Protein AF-A0A2P0QLE3-F1 (afdb_monomer_lite)

Secondary structure (DSSP, 8-state):
-HHHHHHHHHHHHHHTT-GGG-SPPEE-GGGGGGSHHHHS--TTHHHHHHHHHHHHHHHHHHHTT-SEE----HHHHHHHHHHHHHHHS-PPPP---

Structure (mmCIF, N/CA/C/O backbone):
data_AF-A0A2P0QLE3-F1
#
_entry.id   AF-A0A2P0QLE3-F1
#
loop_
_atom_site.group_PDB
_atom_site.id
_atom_site.type_symbol
_atom_site.label_atom_id
_atom_site.label_alt_id
_atom_site.label_comp_id
_atom_site.label_asym_id
_atom_site.label_entity_id
_atom_site.label_seq_id
_atom_site.pdbx_PDB_ins_code
_atom_site.Cartn_x
_atom_site.Cartn_y
_atom_site.Cartn_z
_atom_site.occupancy
_atom_site.B_iso_or_equiv
_atom_site.auth_seq_id
_atom_site.auth_comp_id
_atom_site.auth_asym_id
_atom_site.auth_atom_id
_atom_site.pdbx_PDB_model_num
ATOM 1 N N . GLU A 1 1 ? 6.753 6.714 3.457 1.00 94.88 1 GLU A N 1
ATOM 2 C CA . GLU A 1 1 ? 7.713 7.500 2.642 1.00 94.88 1 GLU A CA 1
ATOM 3 C C . GLU A 1 1 ? 8.903 6.677 2.156 1.00 94.88 1 GLU A C 1
ATOM 5 O O . GLU A 1 1 ? 9.070 6.587 0.948 1.00 94.88 1 GLU A O 1
ATOM 10 N N . TYR A 1 2 ? 9.678 6.006 3.021 1.00 97.81 2 TYR A N 1
ATOM 11 C CA . TYR A 1 2 ? 10.826 5.205 2.558 1.00 97.81 2 TYR A CA 1
ATOM 12 C C . TYR A 1 2 ? 10.427 4.141 1.523 1.00 97.81 2 TYR A C 1
ATOM 14 O O . TYR A 1 2 ? 10.969 4.109 0.416 1.00 97.81 2 TYR A O 1
ATOM 22 N N . SER A 1 3 ? 9.429 3.315 1.859 1.00 96.50 3 SER A N 1
ATOM 23 C CA . SER A 1 3 ? 8.915 2.278 0.959 1.00 96.50 3 SER A CA 1
ATOM 24 C C . SER A 1 3 ? 8.346 2.876 -0.325 1.00 96.50 3 SER A C 1
ATOM 26 O O . SER A 1 3 ? 8.591 2.345 -1.399 1.00 96.50 3 SER A O 1
ATOM 28 N N . TYR A 1 4 ? 7.669 4.024 -0.232 1.00 97.75 4 TYR A N 1
ATOM 29 C CA . TYR A 1 4 ? 7.134 4.745 -1.390 1.00 97.75 4 TYR A CA 1
ATOM 30 C C . TYR A 1 4 ? 8.256 5.097 -2.382 1.00 97.75 4 TYR A C 1
ATOM 32 O O . TYR A 1 4 ? 8.228 4.669 -3.532 1.00 97.75 4 TYR A O 1
ATOM 40 N N . SER A 1 5 ? 9.315 5.770 -1.922 1.00 98.25 5 SER A N 1
ATOM 41 C CA . SER A 1 5 ? 10.444 6.127 -2.790 1.00 98.25 5 SER A CA 1
ATOM 42 C C . SER A 1 5 ? 11.255 4.913 -3.257 1.00 98.25 5 SER A C 1
ATOM 44 O O . SER A 1 5 ? 11.968 4.999 -4.256 1.00 98.25 5 SER A O 1
ATOM 46 N N . ALA A 1 6 ? 11.232 3.791 -2.531 1.00 98.06 6 ALA A N 1
ATOM 47 C CA . ALA A 1 6 ? 11.849 2.542 -2.981 1.00 98.06 6 ALA A CA 1
ATOM 48 C C . ALA A 1 6 ? 11.083 1.922 -4.157 1.00 98.06 6 ALA A C 1
ATOM 50 O O . ALA A 1 6 ? 11.709 1.583 -5.160 1.00 98.06 6 ALA A O 1
ATOM 51 N N . LEU A 1 7 ? 9.752 1.854 -4.065 1.00 98.38 7 LEU A N 1
ATOM 52 C CA . LEU A 1 7 ? 8.883 1.372 -5.141 1.00 98.38 7 LEU A CA 1
ATOM 53 C C . LEU A 1 7 ? 9.063 2.212 -6.415 1.00 98.38 7 LEU A C 1
ATOM 55 O O . LEU A 1 7 ? 9.285 1.652 -7.486 1.00 98.38 7 LEU A O 1
ATOM 59 N N . GLU A 1 8 ? 9.091 3.546 -6.297 1.00 98.44 8 GLU A N 1
ATOM 60 C CA . GLU A 1 8 ? 9.308 4.428 -7.453 1.00 98.44 8 GLU A CA 1
ATOM 61 C C . GLU A 1 8 ? 10.652 4.159 -8.139 1.00 98.44 8 GLU A C 1
ATOM 63 O O . GLU A 1 8 ? 10.719 4.063 -9.364 1.00 98.44 8 GLU A O 1
ATOM 68 N N . ARG A 1 9 ? 11.735 3.992 -7.368 1.00 98.44 9 ARG A N 1
ATOM 69 C CA . ARG A 1 9 ? 13.063 3.684 -7.923 1.00 98.44 9 ARG A CA 1
ATOM 70 C C . ARG A 1 9 ? 13.082 2.341 -8.643 1.00 98.44 9 ARG A C 1
ATOM 72 O O . ARG A 1 9 ? 13.600 2.281 -9.754 1.00 98.44 9 ARG A O 1
ATOM 79 N N . ILE A 1 10 ? 12.497 1.302 -8.045 1.00 98.50 10 ILE A N 1
ATOM 80 C CA . ILE A 1 10 ? 12.365 -0.019 -8.678 1.00 98.50 10 ILE A CA 1
ATOM 81 C C . ILE A 1 10 ? 11.596 0.123 -9.994 1.00 98.50 10 ILE A C 1
ATOM 83 O O . ILE A 1 10 ? 12.082 -0.305 -11.042 1.00 98.50 10 ILE A O 1
ATOM 87 N N . ARG A 1 11 ? 10.449 0.815 -9.971 1.00 97.94 11 ARG A N 1
ATOM 88 C CA . ARG A 1 11 ? 9.621 1.029 -11.160 1.00 97.94 11 ARG A CA 1
ATOM 89 C C . ARG A 1 11 ? 10.360 1.797 -12.254 1.00 97.94 11 ARG A C 1
ATOM 91 O O . ARG A 1 11 ? 10.285 1.412 -13.418 1.00 97.94 11 ARG A O 1
ATOM 98 N N . PHE A 1 12 ? 11.079 2.863 -11.910 1.00 97.88 12 PHE A N 1
ATOM 99 C CA . PHE A 1 12 ? 11.846 3.640 -12.882 1.00 97.88 12 PHE A CA 1
ATOM 100 C C . PHE A 1 12 ? 13.013 2.854 -13.478 1.00 97.88 12 PHE A C 1
ATOM 102 O O . PHE A 1 12 ? 13.242 2.962 -14.682 1.00 97.88 12 PHE A O 1
ATOM 109 N N . SER A 1 13 ? 13.743 2.072 -12.680 1.00 98.31 13 SER A N 1
ATOM 110 C CA . SER A 1 13 ? 14.819 1.217 -13.192 1.00 98.31 13 SER A CA 1
ATOM 111 C C . SER A 1 13 ? 14.278 0.150 -14.143 1.00 98.31 13 SER A C 1
ATOM 113 O O . SER A 1 13 ? 14.800 0.006 -15.248 1.00 98.31 13 SER A O 1
ATOM 115 N N . ALA A 1 14 ? 13.170 -0.505 -13.781 1.00 98.31 14 ALA A N 1
ATOM 116 C CA . ALA A 1 14 ? 12.495 -1.467 -14.649 1.00 98.31 14 ALA A CA 1
ATOM 117 C C . ALA A 1 14 ? 12.089 -0.845 -15.997 1.00 98.31 14 ALA A C 1
ATOM 119 O O . ALA A 1 14 ? 12.365 -1.403 -17.057 1.00 98.31 14 ALA A O 1
ATOM 120 N N . LEU A 1 15 ? 11.500 0.358 -15.981 1.00 97.56 15 LEU A N 1
ATOM 121 C CA . LEU A 1 15 ? 11.121 1.084 -17.202 1.00 97.56 15 LEU A CA 1
ATOM 122 C C . LEU A 1 15 ? 12.323 1.513 -18.060 1.00 97.56 15 LEU A C 1
ATOM 124 O O . LEU A 1 15 ? 12.167 1.719 -19.262 1.00 97.56 15 LEU A O 1
ATOM 128 N N . LYS A 1 16 ? 13.515 1.641 -17.467 1.00 98.12 16 LYS A N 1
ATOM 129 C CA . LYS A 1 16 ? 14.773 1.905 -18.183 1.00 98.12 16 LYS A CA 1
ATOM 130 C C . LYS A 1 16 ? 15.428 0.638 -18.749 1.00 98.12 16 LYS A C 1
ATOM 132 O O . LYS A 1 16 ? 16.456 0.755 -19.408 1.00 98.12 16 LYS A O 1
ATOM 137 N N . GLY A 1 17 ? 14.835 -0.537 -18.530 1.00 97.81 17 GLY A N 1
ATOM 138 C CA . GLY A 1 17 ? 15.295 -1.811 -19.086 1.00 97.81 17 GLY A CA 1
ATOM 139 C C . GLY A 1 17 ? 16.047 -2.713 -18.108 1.00 97.81 17 GLY A C 1
ATOM 140 O O . GLY A 1 17 ? 16.604 -3.717 -18.543 1.00 97.81 17 GLY A O 1
ATOM 141 N N . ASP A 1 18 ? 16.070 -2.390 -16.812 1.00 98.25 18 ASP A N 1
ATOM 142 C CA . ASP A 1 18 ? 16.618 -3.289 -15.792 1.00 98.25 18 ASP A CA 1
ATOM 143 C C . ASP A 1 18 ? 15.668 -4.481 -15.569 1.00 98.25 18 ASP A C 1
ATOM 145 O O . ASP A 1 18 ? 14.624 -4.357 -14.921 1.00 98.25 18 ASP A O 1
ATOM 149 N N . ALA A 1 19 ? 16.008 -5.630 -16.158 1.00 97.12 19 ALA A N 1
ATOM 150 C CA . ALA A 1 19 ? 15.163 -6.822 -16.153 1.00 97.12 19 ALA A CA 1
ATOM 151 C C . ALA A 1 19 ? 15.032 -7.468 -14.764 1.00 97.12 19 ALA A C 1
ATOM 153 O O . ALA A 1 19 ? 13.981 -8.036 -14.464 1.00 97.12 19 ALA A O 1
ATOM 154 N N . ASP A 1 20 ? 16.042 -7.333 -13.899 1.00 97.94 20 ASP A N 1
ATOM 155 C CA . ASP A 1 20 ? 16.026 -7.917 -12.552 1.00 97.94 20 ASP A CA 1
ATOM 156 C C . ASP A 1 20 ? 15.007 -7.209 -11.646 1.00 97.94 20 ASP A C 1
ATOM 158 O O . ASP A 1 20 ? 14.453 -7.800 -10.718 1.00 97.94 20 ASP A O 1
ATOM 162 N N . LEU A 1 21 ? 14.708 -5.943 -11.950 1.00 98.00 21 LEU A N 1
ATOM 163 C CA . LEU A 1 21 ? 13.721 -5.127 -11.245 1.00 98.00 21 LEU A CA 1
ATOM 164 C C . LEU A 1 21 ? 12.346 -5.097 -11.930 1.00 98.00 21 LEU A C 1
ATOM 166 O O . LEU A 1 21 ? 11.424 -4.470 -11.413 1.00 98.00 21 LEU A O 1
ATOM 170 N N . ALA A 1 22 ? 12.168 -5.793 -13.058 1.00 96.81 22 ALA A N 1
ATOM 171 C CA . ALA A 1 22 ? 10.927 -5.790 -13.841 1.00 96.81 22 ALA A CA 1
ATOM 172 C C . ALA A 1 22 ? 9.823 -6.717 -13.295 1.00 96.81 22 ALA A C 1
ATOM 174 O O . ALA A 1 22 ? 8.821 -6.969 -13.970 1.00 96.81 22 ALA A O 1
ATOM 175 N N . MET A 1 23 ? 9.982 -7.227 -12.072 1.00 97.81 23 MET A N 1
ATOM 176 C CA . MET A 1 23 ? 8.965 -8.037 -11.408 1.00 97.81 23 MET A CA 1
ATOM 177 C C . MET A 1 23 ? 7.833 -7.169 -10.828 1.00 97.81 23 MET A C 1
ATOM 179 O O . MET A 1 23 ? 8.080 -6.052 -10.365 1.00 97.81 23 MET A O 1
ATOM 183 N N . PRO A 1 24 ? 6.587 -7.679 -10.782 1.00 97.31 24 PRO A N 1
ATOM 184 C CA . PRO A 1 24 ? 5.496 -7.012 -10.081 1.00 97.31 24 PRO A CA 1
ATOM 185 C C . PRO A 1 24 ? 5.815 -6.793 -8.597 1.00 97.31 24 PRO A C 1
ATOM 187 O O . PRO A 1 24 ? 6.288 -7.700 -7.913 1.00 97.31 24 PRO A O 1
ATOM 190 N N . MET A 1 25 ? 5.503 -5.604 -8.082 1.00 98.06 25 MET A N 1
ATOM 191 C CA . MET A 1 25 ? 5.697 -5.273 -6.669 1.00 98.06 25 MET A CA 1
ATOM 192 C C . MET A 1 25 ? 4.421 -5.548 -5.868 1.00 98.06 25 MET A C 1
ATOM 194 O O . MET A 1 25 ? 3.333 -5.115 -6.250 1.00 98.06 25 MET A O 1
ATOM 198 N N . ILE A 1 26 ? 4.563 -6.239 -4.738 1.00 98.06 26 ILE A N 1
ATOM 199 C CA . ILE A 1 26 ? 3.493 -6.480 -3.764 1.00 98.06 26 ILE A CA 1
ATOM 200 C C . ILE A 1 26 ? 3.685 -5.582 -2.541 1.00 98.06 26 ILE A C 1
ATOM 202 O O . ILE A 1 26 ? 4.807 -5.370 -2.086 1.00 98.06 26 ILE A O 1
ATOM 206 N N . CYS A 1 27 ? 2.593 -5.052 -1.998 1.00 97.75 27 CYS A N 1
ATOM 207 C CA . CYS A 1 27 ? 2.585 -4.263 -0.770 1.00 97.75 27 CYS A CA 1
ATOM 208 C C . CYS A 1 27 ? 1.508 -4.769 0.189 1.00 97.75 27 CYS A C 1
ATOM 210 O O . CYS A 1 27 ? 0.416 -5.149 -0.237 1.00 97.75 27 CYS A O 1
ATOM 212 N N . ALA A 1 28 ? 1.790 -4.708 1.493 1.00 97.12 28 ALA A N 1
ATOM 213 C CA . ALA A 1 28 ? 0.864 -5.098 2.554 1.00 97.12 28 ALA A CA 1
ATOM 214 C C . ALA A 1 28 ? 0.434 -3.900 3.428 1.00 97.12 28 ALA A C 1
ATOM 216 O O . ALA A 1 28 ? 0.870 -3.782 4.571 1.00 97.12 28 ALA A O 1
ATOM 217 N N . PRO A 1 29 ? -0.448 -3.008 2.933 1.00 97.25 29 PRO A N 1
ATOM 218 C CA . PRO A 1 29 ? -1.020 -1.927 3.739 1.00 97.25 29 PRO A CA 1
ATOM 219 C C . PRO A 1 29 ? -1.711 -2.381 5.020 1.00 97.25 29 PRO A C 1
ATOM 221 O O . PRO A 1 29 ? -1.818 -1.584 5.939 1.00 97.25 29 PRO A O 1
ATOM 224 N N . ALA A 1 30 ? -2.123 -3.648 5.113 1.00 96.69 30 ALA A N 1
ATOM 225 C CA . ALA A 1 30 ? -2.664 -4.239 6.333 1.00 96.69 30 ALA A CA 1
ATOM 226 C C . ALA A 1 30 ? -1.775 -4.047 7.581 1.00 96.69 30 ALA A C 1
ATOM 228 O O . ALA A 1 30 ? -2.291 -4.067 8.700 1.00 96.69 30 ALA A O 1
ATOM 229 N N . ASP A 1 31 ? -0.466 -3.828 7.418 1.00 96.38 31 ASP A N 1
ATOM 230 C CA . ASP A 1 31 ? 0.442 -3.515 8.528 1.00 96.38 31 ASP A CA 1
ATOM 231 C C . ASP A 1 31 ? 0.084 -2.186 9.217 1.00 96.38 31 ASP A C 1
ATOM 233 O O . ASP A 1 31 ? 0.334 -2.022 10.415 1.00 96.38 31 ASP A O 1
ATOM 237 N N . SER A 1 32 ? -0.598 -1.271 8.514 1.00 96.94 32 SER A N 1
ATOM 238 C CA . SER A 1 32 ? -1.121 -0.027 9.088 1.00 96.94 32 SER A CA 1
ATOM 239 C C . SER A 1 32 ? -2.131 -0.273 10.208 1.00 96.94 32 SER A C 1
ATOM 241 O O . SER A 1 32 ? -2.368 0.615 11.014 1.00 96.94 32 SER A O 1
ATOM 243 N N . LEU A 1 33 ? -2.719 -1.469 10.308 1.00 96.44 33 LEU A N 1
ATOM 244 C CA . LEU A 1 33 ? -3.665 -1.813 11.373 1.00 96.44 33 LEU A CA 1
ATOM 245 C C . LEU A 1 33 ? -2.984 -2.068 12.728 1.00 96.44 33 LEU A C 1
ATOM 247 O O . LEU A 1 33 ? -3.657 -2.215 13.746 1.00 96.44 33 LEU A O 1
ATOM 251 N N . THR A 1 34 ? -1.651 -2.135 12.753 1.00 96.50 34 THR A N 1
ATOM 252 C CA . THR A 1 34 ? -0.864 -2.408 13.966 1.00 96.50 34 THR A CA 1
ATOM 253 C C . THR A 1 34 ? -0.380 -1.146 14.682 1.00 96.50 34 THR A C 1
ATOM 255 O O . THR A 1 34 ? 0.116 -1.232 15.809 1.00 96.50 34 THR A O 1
ATOM 258 N N . ILE A 1 35 ? -0.538 0.025 14.058 1.00 97.25 35 ILE A N 1
ATOM 259 C CA . ILE A 1 35 ? -0.049 1.300 14.588 1.00 97.25 35 ILE A CA 1
ATOM 260 C C . ILE A 1 35 ? -0.929 1.815 15.731 1.00 97.25 35 ILE A C 1
ATOM 262 O O . ILE A 1 35 ? -2.075 1.392 15.914 1.00 97.25 35 ILE A O 1
ATOM 266 N N . LYS A 1 36 ? -0.389 2.762 16.499 1.00 97.69 36 LYS A N 1
ATOM 267 C CA . LYS A 1 36 ? -1.041 3.323 17.686 1.00 97.69 36 LYS A CA 1
ATOM 268 C C . LYS A 1 36 ? -2.383 3.975 17.348 1.00 97.69 36 LYS A C 1
ATOM 270 O O . LYS A 1 36 ? -3.366 3.727 18.033 1.00 97.69 36 LYS A O 1
ATOM 275 N N . GLU A 1 37 ? -2.429 4.754 16.276 1.00 96.19 37 GLU A N 1
ATOM 276 C CA . GLU A 1 37 ? -3.594 5.510 15.817 1.00 96.19 37 GLU A CA 1
ATOM 277 C C . GLU A 1 37 ? -4.794 4.607 15.533 1.00 96.19 37 GLU A C 1
ATOM 279 O O . GLU A 1 37 ? -5.921 4.985 15.832 1.00 96.19 37 GLU A O 1
ATOM 284 N N . VAL A 1 38 ? -4.559 3.404 14.999 1.00 96.88 38 VAL A N 1
ATOM 285 C CA . VAL A 1 38 ? -5.617 2.417 14.751 1.00 96.88 38 VAL A CA 1
ATOM 286 C C . VAL A 1 38 ? -5.948 1.637 16.022 1.00 96.88 38 VAL A C 1
ATOM 288 O O . VAL A 1 38 ? -7.119 1.454 16.342 1.00 96.88 38 VAL A O 1
ATOM 291 N N . ARG A 1 39 ? -4.934 1.193 16.776 1.00 95.38 39 ARG A N 1
ATOM 292 C CA . ARG A 1 39 ? -5.127 0.353 17.971 1.00 95.38 39 ARG A CA 1
ATOM 293 C C . ARG A 1 39 ? -5.785 1.079 19.140 1.00 95.38 39 ARG A C 1
ATOM 295 O O . ARG A 1 39 ? -6.475 0.441 19.929 1.00 95.38 39 ARG A O 1
ATOM 302 N N . GLU A 1 40 ? -5.526 2.373 19.287 1.00 96.62 40 GLU A N 1
ATOM 303 C CA . GLU A 1 40 ? -6.059 3.185 20.382 1.00 96.62 40 GLU A CA 1
ATOM 304 C C . GLU A 1 40 ? -7.337 3.936 20.002 1.00 96.62 40 GLU A C 1
ATOM 306 O O . GLU A 1 40 ? -7.949 4.542 20.880 1.00 96.62 40 GLU A O 1
ATOM 311 N N . ALA A 1 41 ? -7.780 3.881 18.742 1.00 96.50 41 ALA A N 1
ATOM 312 C CA . ALA A 1 41 ? -9.036 4.499 18.340 1.00 96.50 41 ALA A CA 1
ATOM 313 C C . ALA A 1 41 ? -10.220 3.881 19.105 1.00 96.50 41 ALA A C 1
ATOM 315 O O . ALA A 1 41 ? -10.315 2.664 19.260 1.00 96.50 41 ALA A O 1
ATOM 316 N N . GLN A 1 42 ? -11.124 4.731 19.598 1.00 93.69 42 GLN A N 1
ATOM 317 C CA . GLN A 1 42 ? -12.264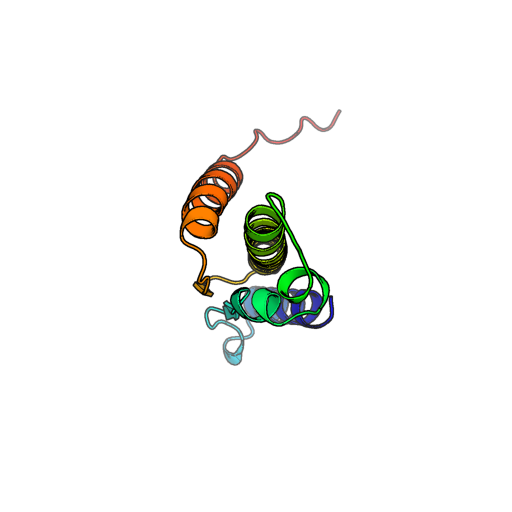 4.334 20.426 1.00 93.69 42 GLN A CA 1
ATOM 318 C C . GLN A 1 42 ? -13.578 4.849 19.849 1.00 93.69 42 GLN A C 1
ATOM 320 O O . GLN A 1 42 ? -13.617 5.838 19.118 1.00 93.69 42 GLN A O 1
ATOM 325 N N . GLY A 1 43 ? -14.671 4.206 20.256 1.00 93.50 43 GLY A N 1
ATOM 326 C CA . GLY A 1 43 ? -16.017 4.605 19.867 1.00 93.50 43 GLY A CA 1
ATOM 327 C C . GLY A 1 43 ? -16.293 4.374 18.384 1.00 93.50 43 GLY A C 1
ATOM 328 O O . GLY A 1 43 ? -15.693 3.512 17.741 1.00 93.50 43 GLY A O 1
ATOM 329 N N . GLU A 1 44 ? -17.227 5.149 17.842 1.00 89.69 44 GLU A N 1
ATOM 330 C CA . GLU A 1 44 ? -17.755 4.952 16.487 1.00 89.69 44 GLU A CA 1
ATOM 331 C C . GLU A 1 44 ? -16.702 5.168 15.386 1.00 89.69 44 GLU A C 1
ATOM 333 O O . GLU A 1 44 ? -16.807 4.581 14.312 1.00 89.69 44 GLU A O 1
ATOM 338 N N . SER A 1 45 ? -15.645 5.942 15.659 1.00 91.12 45 SER A N 1
ATOM 339 C CA . SER A 1 45 ? -14.597 6.252 14.680 1.00 91.12 45 SER A CA 1
ATOM 340 C C . SER A 1 45 ? -13.506 5.185 14.565 1.00 91.12 45 SER A C 1
ATOM 342 O O . SER A 1 45 ? -12.713 5.244 13.626 1.00 91.12 45 SER A O 1
ATOM 344 N N . ALA A 1 46 ? -13.451 4.199 15.469 1.00 94.44 46 ALA A N 1
ATOM 345 C CA . ALA A 1 46 ? -12.384 3.194 15.473 1.00 94.44 46 ALA A CA 1
ATOM 346 C C . ALA A 1 46 ? -12.320 2.406 14.158 1.00 94.44 46 ALA A C 1
ATOM 348 O O . ALA A 1 46 ? -11.247 2.194 13.588 1.00 94.44 46 ALA A O 1
ATOM 349 N N . ASN A 1 47 ? -13.491 2.040 13.638 1.00 94.38 47 ASN A N 1
ATOM 350 C CA . ASN A 1 47 ? -13.594 1.316 12.382 1.00 94.38 47 ASN A CA 1
ATOM 351 C C . ASN A 1 47 ? -13.191 2.186 11.182 1.00 94.38 47 ASN A C 1
ATOM 353 O O . ASN A 1 47 ? -12.463 1.740 10.297 1.00 94.38 47 ASN A O 1
ATOM 357 N N . ASP A 1 48 ? -13.623 3.449 11.170 1.00 95.94 48 ASP A N 1
ATOM 358 C CA . ASP A 1 48 ? -13.265 4.395 10.111 1.00 95.94 48 ASP A CA 1
ATOM 359 C C . ASP A 1 48 ? -11.762 4.692 10.104 1.00 95.94 48 ASP A C 1
ATOM 361 O O . ASP A 1 48 ? -11.166 4.766 9.032 1.00 95.94 48 ASP A O 1
ATOM 365 N N . MET A 1 49 ? -11.129 4.784 11.278 1.00 97.25 49 MET A N 1
ATOM 366 C CA . MET A 1 49 ? -9.685 4.990 11.409 1.00 97.25 49 MET A CA 1
ATOM 367 C C . MET A 1 49 ? -8.893 3.826 10.803 1.00 97.25 49 MET A C 1
ATOM 369 O O . MET A 1 49 ? -7.969 4.049 10.021 1.00 97.25 49 MET A O 1
ATOM 373 N N . ALA A 1 50 ? -9.285 2.583 11.108 1.00 96.94 50 ALA A N 1
ATOM 374 C CA . ALA A 1 50 ? -8.678 1.385 10.529 1.00 96.94 50 ALA A CA 1
ATOM 375 C C . ALA A 1 50 ? -8.777 1.377 8.994 1.00 96.94 50 ALA A C 1
ATOM 377 O O . ALA A 1 50 ? -7.775 1.173 8.305 1.00 96.94 50 ALA A O 1
ATOM 378 N N . VAL A 1 51 ? -9.974 1.654 8.462 1.00 97.69 51 VAL A N 1
ATOM 379 C CA . VAL A 1 51 ? -10.223 1.710 7.013 1.00 97.69 51 VAL A CA 1
ATOM 380 C C . VAL A 1 51 ? -9.398 2.811 6.357 1.00 97.69 51 VAL A C 1
ATOM 382 O O . VAL A 1 51 ? -8.755 2.570 5.340 1.00 97.69 51 VAL A O 1
ATOM 385 N N . GLN A 1 52 ? -9.385 4.016 6.925 1.00 97.56 52 GLN A N 1
ATOM 386 C CA . GLN A 1 52 ? -8.658 5.154 6.363 1.00 97.56 52 GLN A CA 1
ATOM 387 C C . GLN A 1 52 ? -7.156 4.886 6.286 1.00 97.56 52 GLN A C 1
ATOM 389 O O . GLN A 1 52 ? -6.557 5.085 5.229 1.00 97.56 52 GLN A O 1
ATOM 394 N N . TRP A 1 53 ? -6.550 4.384 7.363 1.00 98.25 53 TRP A N 1
ATOM 395 C CA . TRP A 1 53 ? -5.121 4.070 7.383 1.00 98.25 53 TRP A CA 1
ATOM 396 C C . TRP A 1 53 ? -4.730 3.030 6.339 1.00 98.25 53 TRP A C 1
ATOM 398 O O . TRP A 1 53 ? -3.733 3.203 5.630 1.00 98.25 53 TRP A O 1
ATOM 408 N N . GLU A 1 54 ? -5.537 1.983 6.203 1.00 98.00 54 GLU A N 1
ATOM 409 C CA . GLU A 1 54 ? -5.291 0.939 5.217 1.00 98.00 54 GLU A CA 1
ATOM 410 C C . GLU A 1 54 ? -5.492 1.460 3.783 1.00 98.00 54 GLU A C 1
ATOM 412 O O . GLU A 1 54 ? -4.669 1.195 2.903 1.00 98.00 54 GLU A O 1
ATOM 417 N N . VAL A 1 55 ? -6.534 2.266 3.540 1.00 98.25 55 VAL A N 1
ATOM 418 C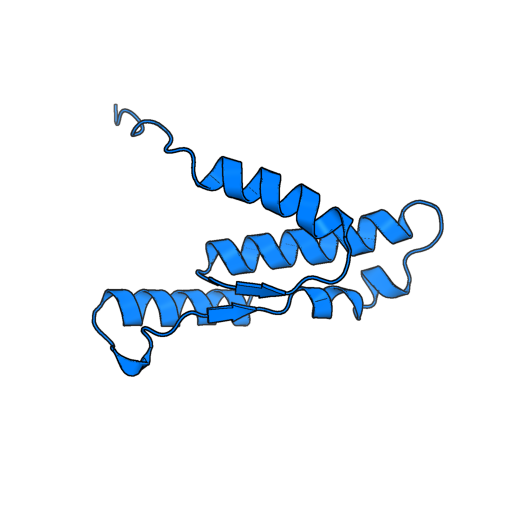 CA . VAL A 1 55 ? -6.838 2.857 2.226 1.00 98.25 55 VAL A CA 1
ATOM 419 C C . VAL A 1 55 ? -5.768 3.856 1.790 1.00 98.25 55 VAL A C 1
ATOM 421 O O . VAL A 1 55 ? -5.275 3.755 0.668 1.00 98.25 55 VAL A O 1
ATOM 424 N N . TYR A 1 56 ? -5.364 4.802 2.640 1.00 97.69 56 TYR A N 1
ATOM 425 C CA . TYR A 1 56 ? -4.368 5.809 2.257 1.00 97.69 56 TYR A CA 1
ATOM 426 C C . TYR A 1 56 ? -3.002 5.182 1.981 1.00 97.69 56 TYR A C 1
ATOM 428 O O . TYR A 1 56 ? -2.357 5.518 0.986 1.00 97.69 56 TYR A O 1
ATOM 436 N N . THR A 1 57 ? -2.600 4.210 2.801 1.00 98.06 57 THR A N 1
ATOM 437 C CA . THR A 1 57 ? -1.365 3.447 2.580 1.00 98.06 57 THR A CA 1
ATOM 438 C C . THR A 1 57 ? -1.429 2.665 1.265 1.00 98.06 57 THR A C 1
ATOM 440 O O . THR A 1 57 ? -0.461 2.648 0.503 1.00 98.06 57 THR A O 1
ATOM 443 N N . SER A 1 58 ? -2.587 2.078 0.948 1.00 98.12 58 SER A N 1
ATOM 444 C CA . SER A 1 58 ? -2.827 1.381 -0.322 1.00 98.12 58 SER A CA 1
ATOM 445 C C . SER A 1 58 ? -2.741 2.311 -1.531 1.00 98.12 58 SER A C 1
ATOM 447 O O . SER A 1 58 ? -2.082 1.980 -2.513 1.00 98.12 58 SER A O 1
ATOM 449 N N . ILE A 1 59 ? -3.366 3.490 -1.473 1.00 97.50 59 ILE A N 1
ATOM 450 C CA . ILE A 1 59 ? -3.320 4.469 -2.568 1.00 97.50 59 ILE A CA 1
ATOM 451 C C . ILE A 1 59 ? -1.882 4.941 -2.795 1.00 97.50 59 ILE A C 1
ATOM 453 O O . ILE A 1 59 ? -1.426 4.969 -3.936 1.00 97.50 59 ILE A O 1
ATOM 457 N N . ALA A 1 60 ? -1.144 5.247 -1.725 1.00 97.44 60 ALA A N 1
ATOM 458 C CA . ALA A 1 60 ? 0.258 5.636 -1.826 1.00 97.44 60 ALA A CA 1
ATOM 459 C C . ALA A 1 60 ? 1.110 4.531 -2.475 1.00 97.44 60 ALA A C 1
ATOM 461 O O . ALA A 1 60 ? 1.888 4.810 -3.384 1.00 97.44 60 ALA A O 1
ATOM 462 N N . ALA A 1 61 ? 0.932 3.271 -2.065 1.00 97.62 61 ALA A N 1
ATOM 463 C CA . ALA A 1 61 ? 1.631 2.139 -2.672 1.00 97.62 61 ALA A CA 1
ATOM 464 C C . ALA A 1 61 ? 1.285 1.971 -4.163 1.00 97.62 61 ALA A C 1
ATOM 466 O O . ALA A 1 61 ? 2.186 1.774 -4.977 1.00 97.62 61 ALA A O 1
ATOM 467 N N . ALA A 1 62 ? 0.005 2.094 -4.533 1.00 96.69 62 ALA A N 1
ATOM 468 C CA . ALA A 1 62 ? -0.449 1.995 -5.921 1.00 96.69 62 ALA A CA 1
ATOM 469 C C . ALA A 1 62 ? 0.190 3.071 -6.810 1.00 96.69 62 ALA A C 1
ATOM 471 O O . ALA A 1 62 ? 0.713 2.763 -7.878 1.00 96.69 62 ALA A O 1
ATOM 472 N N . VAL A 1 63 ? 0.193 4.328 -6.351 1.00 96.12 63 VAL A N 1
ATOM 473 C CA . VAL A 1 63 ? 0.802 5.453 -7.081 1.00 96.12 63 VAL A CA 1
ATOM 474 C C . VAL A 1 63 ? 2.313 5.261 -7.237 1.00 96.12 63 VAL A C 1
ATOM 476 O O . VAL A 1 63 ? 2.853 5.549 -8.302 1.00 96.12 63 VAL A O 1
ATOM 479 N N . ALA A 1 64 ? 2.982 4.693 -6.230 1.00 97.31 64 ALA A N 1
ATOM 480 C CA . ALA A 1 64 ? 4.408 4.368 -6.294 1.00 97.31 64 ALA A CA 1
ATOM 481 C C . ALA A 1 64 ? 4.743 3.167 -7.205 1.00 97.31 64 ALA A C 1
ATOM 483 O O . ALA A 1 64 ? 5.917 2.874 -7.436 1.00 97.31 64 ALA A O 1
ATOM 484 N N . GLY A 1 65 ? 3.732 2.465 -7.729 1.00 96.38 65 GLY A N 1
ATOM 485 C CA . GLY A 1 65 ? 3.890 1.377 -8.694 1.00 96.38 65 GLY A CA 1
ATOM 486 C C . GLY A 1 65 ? 3.672 -0.032 -8.140 1.00 96.38 65 GLY A C 1
ATOM 487 O O . GLY A 1 65 ? 4.063 -0.990 -8.807 1.00 96.38 65 GLY A O 1
ATOM 488 N N . ALA A 1 66 ? 3.085 -0.189 -6.948 1.00 97.69 66 ALA A N 1
ATOM 489 C CA . ALA A 1 66 ? 2.673 -1.503 -6.457 1.00 97.69 66 ALA A CA 1
ATOM 490 C C . ALA A 1 66 ? 1.561 -2.093 -7.340 1.00 97.69 66 ALA A C 1
ATOM 492 O O . ALA A 1 66 ? 0.546 -1.446 -7.593 1.00 97.69 66 ALA A O 1
ATOM 493 N N . GLU A 1 67 ? 1.745 -3.341 -7.768 1.00 96.88 67 GLU A N 1
ATOM 494 C CA . GLU A 1 67 ? 0.813 -4.064 -8.642 1.00 96.88 67 GLU A CA 1
ATOM 495 C C . GLU A 1 67 ? -0.187 -4.899 -7.828 1.00 96.88 67 GLU A C 1
ATOM 497 O O . GLU A 1 67 ? -1.345 -5.058 -8.209 1.00 96.88 67 GLU A O 1
ATOM 502 N N . ILE A 1 68 ? 0.252 -5.423 -6.679 1.00 97.62 68 ILE A N 1
ATOM 503 C CA . ILE A 1 68 ? -0.575 -6.233 -5.781 1.00 97.62 68 ILE A CA 1
ATOM 504 C C . ILE A 1 68 ? -0.648 -5.548 -4.423 1.00 97.62 68 ILE A C 1
ATOM 506 O O . ILE A 1 68 ? 0.374 -5.240 -3.811 1.00 97.62 68 ILE A O 1
ATOM 510 N N . ILE A 1 69 ? -1.870 -5.342 -3.935 1.00 97.88 69 ILE A N 1
ATOM 511 C CA . ILE A 1 69 ? -2.128 -4.697 -2.651 1.00 97.88 69 ILE A CA 1
ATOM 512 C C . ILE A 1 69 ? -2.925 -5.634 -1.750 1.00 97.88 69 ILE A C 1
ATOM 514 O O . ILE A 1 69 ? -4.053 -6.013 -2.065 1.00 97.88 69 ILE A O 1
ATOM 518 N N . CYS A 1 70 ? -2.328 -5.981 -0.612 1.00 97.75 70 CYS A N 1
ATOM 519 C CA . CYS A 1 70 ? -2.898 -6.882 0.381 1.00 97.75 70 CYS A CA 1
ATOM 520 C C . CYS A 1 70 ? -3.516 -6.093 1.538 1.00 97.75 70 CYS A C 1
ATOM 522 O O . CYS A 1 70 ? -2.804 -5.511 2.360 1.00 97.75 70 CYS A O 1
ATOM 524 N N . VAL A 1 71 ? -4.845 -6.120 1.611 1.00 97.75 71 VAL A N 1
ATOM 525 C CA . VAL A 1 71 ? -5.650 -5.492 2.668 1.00 97.75 71 VAL A CA 1
ATOM 526 C C . VAL A 1 71 ? -6.406 -6.545 3.479 1.00 97.75 71 VAL A C 1
ATOM 528 O O . VAL A 1 71 ? -6.610 -7.670 3.019 1.00 97.75 71 VAL A O 1
ATOM 531 N N . ARG A 1 72 ? -6.828 -6.183 4.690 1.00 96.50 72 ARG A N 1
ATOM 532 C CA . ARG A 1 72 ? -7.599 -7.017 5.616 1.00 96.50 72 ARG A CA 1
ATOM 533 C C . ARG A 1 72 ? -9.020 -6.515 5.822 1.00 96.50 72 ARG A C 1
ATOM 535 O O . ARG A 1 72 ? -9.913 -7.349 5.952 1.00 96.50 72 ARG A O 1
ATOM 542 N N . HIS A 1 73 ? -9.260 -5.204 5.873 1.00 95.44 73 HIS A N 1
ATOM 543 C CA . HIS A 1 73 ? -10.600 -4.706 6.162 1.00 95.44 73 HIS A CA 1
ATOM 544 C C . HIS A 1 73 ? -11.486 -4.762 4.896 1.00 95.44 73 HIS A C 1
ATOM 546 O O . HIS A 1 73 ? -11.152 -4.133 3.890 1.00 95.44 73 HIS A O 1
ATOM 552 N N . PRO A 1 74 ? -12.653 -5.443 4.905 1.00 95.56 74 PRO A N 1
ATOM 553 C CA . PRO A 1 74 ? -13.496 -5.602 3.711 1.00 95.56 74 PRO A CA 1
ATOM 554 C C . PRO A 1 74 ? -13.904 -4.277 3.052 1.00 95.56 74 PRO A C 1
ATOM 556 O O . PRO A 1 74 ? -13.805 -4.128 1.837 1.00 95.56 74 PRO A O 1
ATOM 559 N N . ARG A 1 75 ? -14.267 -3.270 3.859 1.00 96.88 75 ARG A N 1
ATOM 560 C CA . ARG A 1 75 ? -14.600 -1.920 3.365 1.00 96.88 75 ARG A CA 1
ATOM 561 C C . ARG A 1 75 ? -13.439 -1.238 2.627 1.00 96.88 75 ARG A C 1
ATOM 563 O O . ARG A 1 75 ? -13.691 -0.462 1.711 1.00 96.88 75 ARG A O 1
ATOM 570 N N . SER A 1 76 ? -12.181 -1.547 2.957 1.00 97.75 76 SER A N 1
ATOM 571 C CA . SER A 1 76 ? -11.026 -1.027 2.215 1.00 97.75 76 SER A CA 1
ATOM 572 C C . SER A 1 76 ? -11.049 -1.512 0.767 1.00 97.75 76 SER A C 1
ATOM 574 O O . SER A 1 76 ? -10.780 -0.733 -0.141 1.00 97.75 76 SER A O 1
ATOM 576 N N . VAL A 1 77 ? -11.450 -2.766 0.521 1.00 97.19 77 VAL A N 1
ATOM 577 C CA . VAL A 1 77 ? -11.577 -3.321 -0.838 1.00 97.19 77 VAL A CA 1
ATOM 578 C C . VAL A 1 77 ? -12.606 -2.538 -1.655 1.00 97.19 77 VAL A C 1
ATOM 580 O O . VAL A 1 77 ? -12.353 -2.222 -2.817 1.00 97.19 77 VAL A O 1
ATOM 583 N N . GLU A 1 78 ? -13.753 -2.207 -1.060 1.00 96.69 78 GLU A N 1
ATOM 584 C CA . GLU A 1 78 ? -14.810 -1.433 -1.721 1.00 96.69 78 GLU A CA 1
ATOM 585 C C . GLU A 1 78 ? -14.317 -0.039 -2.122 1.00 96.69 78 GLU A C 1
ATOM 587 O O . GLU A 1 78 ? -14.415 0.339 -3.292 1.00 96.69 78 GLU A O 1
ATOM 592 N N . VAL A 1 79 ? -13.713 0.695 -1.181 1.00 97.44 79 VAL A N 1
ATOM 593 C CA . VAL A 1 79 ? -13.193 2.048 -1.433 1.00 97.44 79 VAL A CA 1
ATOM 594 C C . VAL A 1 79 ? -12.064 2.026 -2.467 1.00 97.44 79 VAL A C 1
ATOM 596 O O . VAL A 1 79 ? -12.062 2.834 -3.397 1.00 97.44 79 VAL A O 1
ATOM 599 N N . LEU A 1 80 ? -11.132 1.075 -2.363 1.00 97.31 80 LEU A N 1
ATOM 600 C CA . LEU A 1 80 ? -10.005 0.965 -3.292 1.00 97.31 80 LEU A CA 1
ATOM 601 C C . LEU A 1 80 ? -10.449 0.604 -4.707 1.00 97.31 80 LEU A C 1
ATOM 603 O O . LEU A 1 80 ? -9.891 1.126 -5.669 1.00 97.31 80 LEU A O 1
ATOM 607 N N . ARG A 1 81 ? -11.486 -0.227 -4.868 1.00 96.00 81 ARG A N 1
ATOM 608 C CA . ARG A 1 81 ? -12.059 -0.512 -6.193 1.00 96.00 81 ARG A CA 1
ATOM 609 C C . ARG A 1 81 ? -12.594 0.748 -6.862 1.00 96.00 81 ARG A C 1
ATOM 611 O O . ARG A 1 81 ? -12.338 0.945 -8.051 1.00 96.00 81 ARG A O 1
ATOM 618 N N . VAL A 1 82 ? -13.297 1.604 -6.120 1.00 95.75 82 VAL A N 1
ATOM 619 C CA . VAL A 1 82 ? -13.788 2.887 -6.647 1.00 95.75 82 VAL A CA 1
ATOM 620 C C . VAL A 1 82 ? -12.612 3.789 -7.016 1.00 95.75 82 VAL A C 1
ATOM 622 O O . VAL A 1 82 ? -12.540 4.261 -8.151 1.00 95.75 82 VAL A O 1
ATOM 625 N N . ALA A 1 83 ? -11.651 3.960 -6.104 1.00 94.81 83 ALA A N 1
ATOM 626 C CA . ALA A 1 83 ? -10.472 4.794 -6.328 1.00 94.81 83 ALA A CA 1
ATOM 627 C C . ALA A 1 83 ? -9.674 4.351 -7.569 1.00 94.81 83 ALA A C 1
ATOM 629 O O . ALA A 1 83 ? -9.387 5.160 -8.450 1.00 94.81 83 ALA A O 1
ATOM 630 N N . PHE A 1 84 ? -9.372 3.057 -7.698 1.00 94.19 84 PHE A N 1
ATOM 631 C CA . PHE A 1 84 ? -8.610 2.525 -8.832 1.00 94.19 84 PHE A CA 1
ATOM 632 C C . PHE A 1 84 ? -9.389 2.541 -10.145 1.00 94.19 84 PHE A C 1
ATOM 634 O O . PHE A 1 84 ? -8.785 2.685 -11.206 1.00 94.19 84 PHE A O 1
ATOM 641 N N . THR A 1 85 ? -10.719 2.438 -10.104 1.00 94.06 85 THR A N 1
ATOM 642 C CA . THR A 1 85 ? -11.544 2.651 -11.302 1.00 94.06 85 THR A CA 1
ATOM 643 C C . THR A 1 85 ? -11.415 4.095 -11.789 1.00 94.06 85 THR A C 1
ATOM 645 O O . THR A 1 85 ? -11.209 4.311 -12.981 1.00 94.06 85 THR A O 1
ATOM 648 N N . GLY A 1 86 ? -11.428 5.069 -10.872 1.00 91.25 86 GLY A N 1
ATOM 649 C CA . GLY A 1 86 ? -11.200 6.481 -11.193 1.00 91.25 86 GLY A CA 1
ATOM 650 C C . GLY A 1 86 ? -9.789 6.786 -11.715 1.00 91.25 86 GLY A C 1
ATOM 651 O O . GLY A 1 86 ? -9.626 7.646 -12.572 1.00 91.25 86 GLY A O 1
ATOM 652 N N . LEU A 1 87 ? -8.759 6.055 -11.275 1.00 87.25 87 LEU A N 1
ATOM 653 C CA . LEU A 1 87 ? -7.402 6.212 -11.825 1.00 87.25 87 LEU A CA 1
ATOM 654 C C . LEU A 1 87 ? -7.256 5.655 -13.250 1.00 87.25 87 LEU A C 1
ATOM 656 O O . L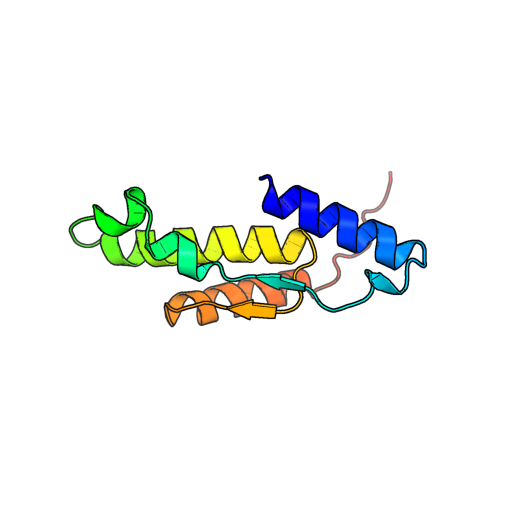EU A 1 87 ? -6.405 6.113 -14.008 1.00 87.25 87 LEU A O 1
ATOM 660 N N . LYS A 1 88 ? -8.070 4.662 -13.629 1.00 84.00 88 LYS A N 1
ATOM 661 C CA . LYS A 1 88 ? -8.029 4.050 -14.968 1.00 84.00 88 LYS A CA 1
ATOM 662 C C . LYS A 1 88 ? -8.705 4.902 -16.037 1.00 84.00 88 LYS A C 1
ATOM 664 O O . LYS A 1 88 ? -8.417 4.728 -17.222 1.00 84.00 88 LYS A O 1
ATOM 669 N N . THR A 1 89 ? -9.604 5.806 -15.657 1.00 84.38 89 THR A N 1
ATOM 670 C CA . THR A 1 89 ? -10.218 6.728 -16.612 1.00 84.38 89 THR A CA 1
ATOM 671 C C . THR A 1 89 ? -9.186 7.756 -17.065 1.00 84.38 89 THR A C 1
ATOM 673 O O . THR A 1 89 ? -8.740 8.588 -16.281 1.00 84.38 89 THR A O 1
ATOM 676 N N . ARG A 1 90 ? -8.788 7.696 -18.344 1.00 67.94 90 ARG A N 1
ATOM 677 C CA . ARG A 1 90 ? -7.934 8.718 -18.962 1.00 67.94 90 ARG A CA 1
ATOM 678 C C . ARG A 1 90 ? -8.656 10.064 -18.899 1.00 67.94 90 ARG A C 1
ATOM 680 O O . ARG A 1 90 ? -9.678 10.233 -19.562 1.00 67.94 90 ARG A O 1
ATOM 687 N N . SER A 1 91 ? -8.101 11.027 -18.168 1.00 65.38 91 SER A N 1
ATOM 688 C CA . SER A 1 91 ? -8.448 12.427 -18.409 1.00 65.38 91 SER A CA 1
ATOM 689 C C . SER A 1 91 ? -8.008 12.806 -19.827 1.00 65.38 91 SER A C 1
ATOM 691 O O . SER A 1 91 ? -6.942 12.351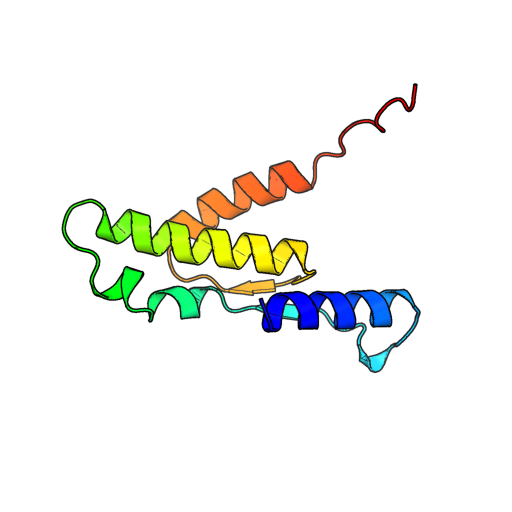 -20.268 1.00 65.38 91 SER A O 1
ATOM 693 N N . PRO A 1 92 ? -8.800 13.607 -20.564 1.00 67.00 92 PRO A N 1
ATOM 694 C CA . PRO A 1 92 ? -8.337 14.174 -21.821 1.00 67.00 92 PRO A CA 1
ATOM 695 C C . PRO A 1 92 ? -7.024 14.932 -21.569 1.00 67.00 92 PRO A C 1
ATOM 697 O O . PRO A 1 92 ? -6.845 15.479 -20.474 1.00 67.00 92 PRO A O 1
ATOM 700 N N . PRO A 1 93 ? -6.080 14.929 -22.528 1.00 64.94 93 PRO A N 1
ATOM 701 C CA . PRO A 1 93 ? -4.850 15.691 -22.380 1.00 64.94 93 PRO A CA 1
ATOM 702 C C .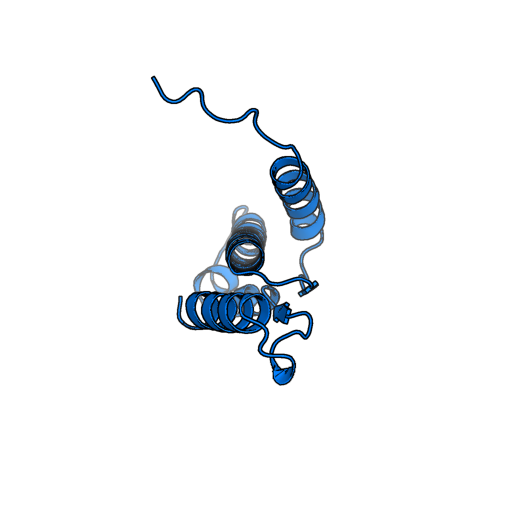 PRO A 1 93 ? -5.214 17.136 -22.036 1.00 64.94 93 PRO A C 1
ATOM 704 O O . PRO A 1 93 ? -6.077 17.725 -22.686 1.00 64.94 93 PRO A O 1
ATOM 707 N N . ALA A 1 94 ? -4.602 17.675 -20.981 1.00 68.00 94 ALA A N 1
ATOM 708 C CA . ALA A 1 94 ? -4.783 19.074 -20.633 1.00 68.00 94 ALA A CA 1
ATOM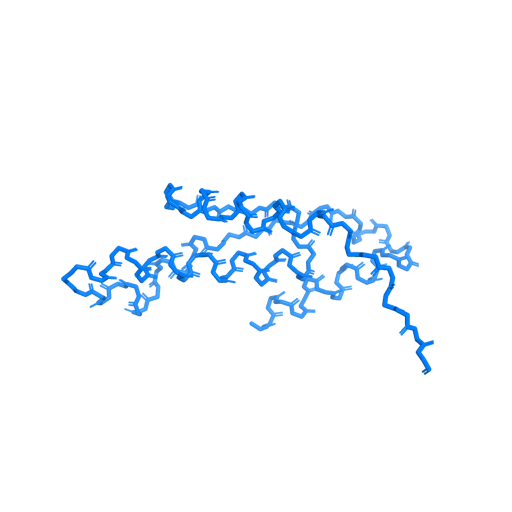 709 C C . ALA A 1 94 ? -4.371 19.917 -21.847 1.00 68.00 94 ALA A C 1
ATOM 711 O O . ALA A 1 94 ? -3.246 19.774 -22.333 1.00 68.00 94 ALA A O 1
ATOM 712 N N . GLU A 1 95 ? -5.280 20.748 -22.363 1.00 63.81 95 GLU A N 1
ATOM 713 C CA . GLU A 1 95 ? -4.925 21.735 -23.380 1.00 63.81 95 GLU A CA 1
ATOM 714 C C . GLU A 1 95 ? -3.869 22.660 -22.777 1.00 63.81 95 GLU A C 1
ATOM 716 O O . GLU A 1 95 ? -4.144 23.447 -21.869 1.00 63.81 95 GLU A O 1
ATOM 721 N N . VAL A 1 96 ? -2.635 22.523 -23.255 1.00 68.69 96 VAL A N 1
ATOM 722 C CA . VAL A 1 96 ? -1.563 23.465 -22.957 1.00 68.69 96 VAL A CA 1
ATOM 723 C C . VAL A 1 96 ? -1.892 24.734 -23.742 1.00 68.69 96 VAL A C 1
ATOM 725 O O . VAL A 1 96 ? -1.773 24.740 -24.967 1.00 68.69 96 VAL A O 1
ATOM 728 N N . ARG A 1 97 ? -2.393 25.759 -23.047 1.00 50.97 97 ARG A N 1
ATOM 729 C CA . ARG A 1 97 ? -2.521 27.120 -23.586 1.00 50.97 97 ARG A CA 1
ATOM 730 C C . ARG A 1 97 ? -1.177 27.830 -23.594 1.00 50.97 97 ARG A C 1
ATOM 732 O O . ARG A 1 97 ? -0.416 27.636 -22.621 1.00 50.97 97 ARG A O 1
#

Foldseek 3Di:
DVVLVVLLVLVVVVVVPPPVSVDAAEDELQVLCVDPQQVVDDDPCNLVSSLVSSLVSQVSCVVSRHPHYHHDRPVNVVVVVVVVVVVPDDDDPPPDD

Radius of gyration: 16.04 Å; chains: 1; bounding box: 34×35×44 Å

Sequence (97 aa):
EYSYSALERIRFSALKGDADLAMPMICAPADSLTIKEVREAQGESANDMAVQWEVYTSIAAAVAGAEIICVRHPRSVEVLRVAFTGLKTRSPPAEVR

pLDDT: mean 93.8, std 9.25, range [50.97, 98.5]